Protein AF-A0A2D6JDT8-F1 (afdb_monomer)

Sequence (99 aa):
MLDDKIILTGVEPQSGQHKSIHHELSQLLDEAPSDSCIKFKFMNEAEGPVSIIKIYSQQGQFVASISKALEPDVSCLELCQELRKQLGKWRANRFKSAS

Structure (mmCIF, N/CA/C/O backbone):
data_AF-A0A2D6JDT8-F1
#
_entry.id   AF-A0A2D6JDT8-F1
#
loop_
_atom_site.group_PDB
_atom_site.id
_atom_site.type_symbol
_atom_site.label_atom_id
_atom_site.label_alt_id
_atom_site.label_comp_id
_atom_site.label_asym_id
_atom_site.label_entity_id
_atom_site.label_seq_id
_atom_site.pdbx_PDB_ins_code
_atom_site.Cartn_x
_atom_site.Cartn_y
_atom_site.Cartn_z
_atom_site.occupancy
_atom_site.B_iso_or_equiv
_atom_site.auth_seq_id
_atom_site.auth_comp_id
_atom_site.auth_asym_id
_atom_site.auth_atom_id
_atom_site.pdbx_PDB_model_num
ATOM 1 N N . MET A 1 1 ? -22.409 2.878 -7.008 1.00 38.09 1 MET A N 1
ATOM 2 C CA . MET A 1 1 ? -21.176 2.744 -7.808 1.00 38.09 1 MET A CA 1
ATOM 3 C C . MET A 1 1 ? -20.041 2.998 -6.837 1.00 38.09 1 MET A C 1
ATOM 5 O O . MET A 1 1 ? -20.048 4.051 -6.218 1.00 38.09 1 MET A O 1
ATOM 9 N N . LEU A 1 2 ? -19.219 1.990 -6.541 1.00 41.59 2 LEU A N 1
ATOM 10 C CA . LEU A 1 2 ? -18.073 2.165 -5.649 1.00 41.59 2 LEU A CA 1
ATOM 11 C C . LEU A 1 2 ? -17.010 2.924 -6.443 1.00 41.59 2 LEU A C 1
ATOM 13 O O . LEU A 1 2 ? -16.509 2.386 -7.423 1.00 41.59 2 LEU A O 1
ATOM 17 N N . ASP A 1 3 ? -16.744 4.170 -6.053 1.00 50.16 3 ASP A N 1
ATOM 18 C CA . ASP A 1 3 ? -15.566 4.924 -6.479 1.00 50.16 3 ASP A CA 1
ATOM 19 C C . ASP A 1 3 ? -14.332 4.025 -6.340 1.00 50.16 3 ASP A C 1
ATOM 21 O O . ASP A 1 3 ? -14.083 3.478 -5.260 1.00 50.16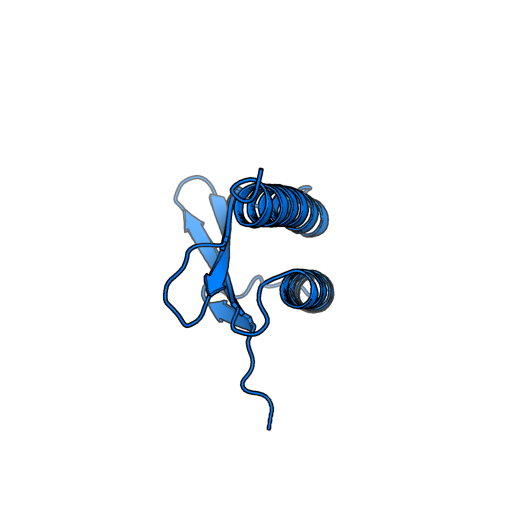 3 ASP A O 1
ATOM 25 N N . ASP A 1 4 ? -13.594 3.835 -7.432 1.00 56.22 4 ASP A N 1
ATOM 26 C CA . ASP A 1 4 ? -12.361 3.055 -7.455 1.00 56.22 4 ASP A CA 1
ATOM 27 C C . ASP A 1 4 ? -11.374 3.625 -6.422 1.00 56.22 4 ASP A C 1
ATOM 29 O O . ASP A 1 4 ? -10.745 4.666 -6.613 1.00 56.22 4 ASP A O 1
ATOM 33 N N . LYS A 1 5 ? -11.246 2.942 -5.278 1.00 72.75 5 LYS A N 1
ATOM 34 C CA . LYS A 1 5 ? -10.348 3.338 -4.178 1.00 72.75 5 LYS A CA 1
A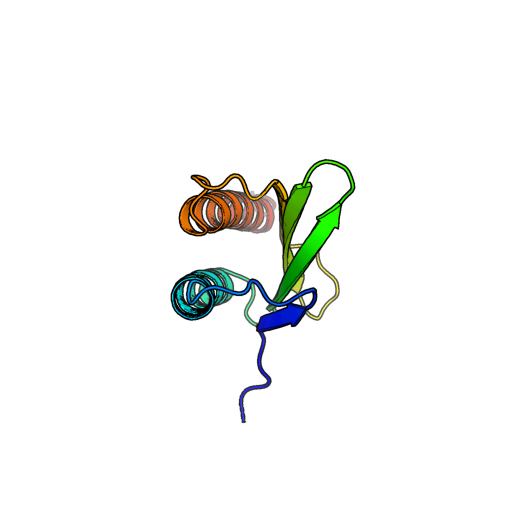TOM 35 C C . LYS A 1 5 ? -8.871 3.100 -4.508 1.00 72.75 5 LYS A C 1
ATOM 37 O O . LYS A 1 5 ? -8.003 3.492 -3.726 1.00 72.75 5 LYS A O 1
ATOM 42 N N . ILE A 1 6 ? -8.576 2.446 -5.633 1.00 77.50 6 ILE A N 1
ATOM 43 C CA . ILE A 1 6 ? -7.221 2.171 -6.113 1.00 77.50 6 ILE A CA 1
ATOM 44 C C . ILE A 1 6 ? -6.930 3.091 -7.296 1.00 77.50 6 ILE A C 1
ATOM 46 O O . ILE A 1 6 ? -7.453 2.938 -8.393 1.00 77.50 6 ILE A O 1
ATOM 50 N N . ILE A 1 7 ? -6.040 4.046 -7.069 1.00 77.56 7 ILE A N 1
ATOM 51 C CA . ILE A 1 7 ? -5.590 5.013 -8.058 1.00 77.56 7 ILE A CA 1
ATOM 52 C C . ILE A 1 7 ? -4.257 4.522 -8.621 1.00 77.56 7 ILE A C 1
ATOM 54 O O . ILE A 1 7 ? -3.223 4.593 -7.949 1.00 77.56 7 ILE A O 1
ATOM 58 N N . LEU A 1 8 ? -4.271 4.040 -9.861 1.00 71.62 8 LEU A N 1
ATOM 59 C CA . LEU A 1 8 ? -3.064 3.678 -10.602 1.00 71.62 8 LEU A CA 1
ATOM 60 C C . LEU A 1 8 ? -2.576 4.903 -11.389 1.00 71.62 8 LEU A C 1
ATOM 62 O O . LEU A 1 8 ? -3.314 5.484 -12.178 1.00 71.62 8 LEU A O 1
ATOM 66 N N . THR A 1 9 ? -1.339 5.332 -11.153 1.00 68.88 9 THR A N 1
ATOM 67 C CA . THR A 1 9 ? -0.723 6.498 -11.808 1.00 68.88 9 THR A CA 1
ATOM 68 C C . THR A 1 9 ? 0.699 6.168 -12.264 1.00 68.88 9 THR A C 1
ATOM 70 O O . THR A 1 9 ? 1.360 5.333 -11.659 1.00 68.88 9 THR A O 1
ATOM 73 N N . GLY A 1 10 ? 1.210 6.826 -13.306 1.00 62.88 10 GLY A N 1
ATOM 74 C CA . GLY A 1 10 ? 2.584 6.613 -13.788 1.00 62.88 10 GLY A CA 1
ATOM 75 C C . GLY A 1 10 ? 2.667 5.981 -15.176 1.00 62.88 10 GLY A C 1
ATOM 76 O O . GLY A 1 10 ? 1.671 5.928 -15.892 1.00 62.88 10 GLY A O 1
ATOM 77 N N . VAL A 1 11 ? 3.874 5.565 -15.569 1.00 60.00 11 VAL A N 1
ATOM 78 C CA . VAL A 1 11 ? 4.121 4.927 -16.874 1.00 60.00 11 VAL A CA 1
ATOM 79 C C . VAL A 1 11 ? 3.642 3.478 -16.792 1.00 60.00 11 VAL A C 1
ATOM 81 O O . VAL A 1 11 ? 4.110 2.748 -15.922 1.00 60.00 11 VAL A O 1
ATOM 84 N N . GLU A 1 12 ? 2.701 3.063 -17.646 1.00 54.22 12 GLU A N 1
ATOM 85 C CA . GLU A 1 12 ? 2.219 1.675 -17.655 1.00 54.22 12 GLU A CA 1
ATOM 86 C C . GLU A 1 12 ? 3.390 0.704 -17.918 1.00 54.22 12 GLU A C 1
ATOM 88 O O . GLU A 1 12 ? 4.063 0.825 -18.948 1.00 54.22 12 GLU A O 1
ATOM 93 N N . PRO A 1 13 ? 3.667 -0.264 -17.023 1.00 53.12 13 PRO A N 1
ATOM 94 C CA . PRO A 1 13 ? 4.598 -1.340 -17.314 1.00 53.12 13 PRO A CA 1
ATOM 95 C C . PRO A 1 13 ? 4.044 -2.173 -18.476 1.00 53.12 13 PRO A C 1
ATOM 97 O O . PRO A 1 13 ? 2.897 -2.612 -18.466 1.00 53.12 13 PRO A O 1
ATOM 100 N N . GLN A 1 14 ? 4.882 -2.419 -19.482 1.00 50.94 14 GLN A N 1
ATOM 101 C CA . GLN A 1 14 ? 4.515 -3.070 -20.748 1.00 50.94 14 GLN A CA 1
ATOM 102 C C . GLN A 1 14 ? 4.133 -4.562 -20.629 1.00 50.94 14 GLN A C 1
ATOM 104 O O . GLN A 1 14 ? 4.054 -5.262 -21.635 1.00 50.94 14 GLN A O 1
ATOM 109 N N . SER A 1 15 ? 3.917 -5.091 -19.424 1.00 47.94 15 SER A N 1
ATOM 110 C CA . SER A 1 15 ? 3.788 -6.527 -19.188 1.00 47.94 15 SER A CA 1
ATOM 111 C C . SER A 1 15 ? 2.652 -6.824 -18.212 1.00 47.94 15 SER A C 1
ATOM 113 O O . SER A 1 15 ? 2.450 -6.088 -17.250 1.00 47.94 15 SER A O 1
ATOM 115 N N . GLY A 1 16 ? 1.902 -7.906 -18.455 1.00 51.75 16 GLY A N 1
ATOM 116 C CA . GLY A 1 16 ? 0.627 -8.281 -17.814 1.00 51.75 16 GLY A CA 1
ATOM 117 C C . GLY A 1 16 ? 0.613 -8.511 -16.289 1.00 51.75 16 GLY A C 1
ATOM 118 O O . GLY A 1 16 ? -0.308 -9.151 -15.786 1.00 51.75 16 GLY A O 1
ATOM 119 N N . GLN A 1 17 ? 1.579 -7.977 -15.539 1.00 55.31 17 GLN A N 1
ATOM 120 C CA . GLN A 1 17 ? 1.676 -8.019 -14.075 1.00 55.31 17 GLN A CA 1
ATOM 121 C C . GLN A 1 17 ? 0.604 -7.171 -13.354 1.00 55.31 17 GLN A C 1
ATOM 123 O O . GLN A 1 17 ? 0.370 -7.358 -12.160 1.00 55.31 17 GLN A O 1
ATOM 128 N N . HIS A 1 18 ? -0.111 -6.289 -14.067 1.00 55.19 18 HIS A N 1
ATOM 129 C CA . HIS A 1 18 ? -1.164 -5.427 -13.505 1.00 55.19 18 HIS A CA 1
ATOM 130 C C . HIS A 1 18 ? -2.334 -6.185 -12.863 1.00 55.19 18 HIS A C 1
ATOM 132 O O . HIS A 1 18 ? -2.880 -5.740 -11.853 1.00 55.19 18 HIS A O 1
ATOM 138 N N . LYS A 1 19 ? -2.730 -7.337 -13.419 1.00 55.72 19 LYS A N 1
ATOM 139 C CA . LYS A 1 19 ? -3.901 -8.069 -12.908 1.00 55.72 19 LYS A CA 1
ATOM 140 C C . LYS A 1 19 ? -3.649 -8.685 -11.531 1.00 55.72 19 LYS A C 1
ATOM 142 O O . LYS A 1 19 ? -4.557 -8.700 -10.707 1.00 55.72 19 LYS A O 1
ATOM 147 N N . SER A 1 20 ? -2.424 -9.140 -11.267 1.00 64.88 20 SER A N 1
ATOM 148 C CA . SER A 1 20 ? -2.079 -9.782 -9.994 1.00 64.88 20 SER A CA 1
ATOM 149 C C . SER A 1 20 ? -1.935 -8.774 -8.854 1.00 64.88 20 SER A C 1
ATOM 151 O O . SER A 1 20 ? -2.370 -9.051 -7.741 1.00 64.88 20 SER A O 1
ATOM 153 N N . ILE A 1 21 ? -1.384 -7.581 -9.117 1.00 73.25 21 ILE A N 1
ATOM 154 C CA . ILE A 1 21 ? -1.178 -6.581 -8.059 1.00 73.25 21 ILE A CA 1
ATOM 155 C C . ILE A 1 21 ? -2.487 -5.922 -7.611 1.00 73.25 21 ILE A C 1
ATOM 157 O O . ILE A 1 21 ? -2.650 -5.635 -6.431 1.00 73.25 21 ILE A O 1
ATOM 161 N N . HIS A 1 22 ? -3.455 -5.736 -8.514 1.00 75.38 22 HIS A N 1
ATOM 162 C CA . HIS A 1 22 ? -4.749 -5.148 -8.158 1.00 75.38 22 HIS A CA 1
ATOM 163 C C . HIS A 1 22 ? -5.477 -5.962 -7.076 1.00 75.38 22 HIS A C 1
ATOM 165 O O . HIS A 1 22 ? -6.068 -5.392 -6.161 1.00 75.38 22 HIS A O 1
ATOM 171 N N . HIS A 1 23 ? -5.407 -7.295 -7.159 1.00 79.31 23 HIS A N 1
ATOM 172 C CA . HIS A 1 23 ? -5.998 -8.181 -6.157 1.00 79.31 23 HIS A CA 1
ATOM 173 C C . HIS A 1 23 ? -5.349 -7.991 -4.779 1.00 79.31 23 HIS A C 1
ATOM 175 O O . HIS A 1 23 ? -6.053 -7.782 -3.792 1.00 79.31 23 HIS A O 1
ATOM 181 N N . GLU A 1 24 ? -4.016 -7.981 -4.723 1.00 80.75 24 GLU A N 1
ATOM 182 C CA . GLU A 1 24 ? -3.268 -7.792 -3.475 1.00 80.75 24 GLU A CA 1
ATOM 183 C C . GLU A 1 24 ? -3.517 -6.407 -2.856 1.00 80.75 24 GLU A C 1
ATOM 185 O O . GLU A 1 24 ? -3.763 -6.289 -1.657 1.00 80.75 24 GLU A O 1
ATOM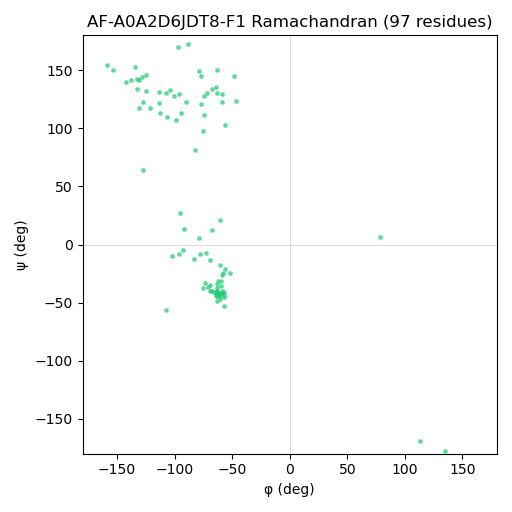 190 N N . LEU A 1 25 ? -3.531 -5.348 -3.671 1.00 82.56 25 LEU A N 1
ATOM 191 C CA . LEU A 1 25 ? -3.846 -3.990 -3.216 1.00 82.56 25 LEU A CA 1
ATOM 192 C C . LEU A 1 25 ? -5.285 -3.885 -2.689 1.00 82.56 25 LEU A C 1
ATOM 194 O O . LEU A 1 25 ? -5.521 -3.214 -1.686 1.00 82.56 25 LEU A O 1
ATOM 198 N N . SER A 1 26 ? -6.242 -4.577 -3.311 1.00 83.19 26 SER A N 1
ATOM 199 C CA . SER A 1 26 ? -7.618 -4.633 -2.809 1.00 83.19 26 SER A CA 1
ATOM 200 C C . SER A 1 26 ? -7.695 -5.292 -1.431 1.00 83.19 26 SER A C 1
ATOM 202 O O . SER A 1 26 ? -8.404 -4.786 -0.566 1.00 83.19 26 SER A O 1
ATOM 204 N N . GLN A 1 27 ? -6.936 -6.366 -1.185 1.00 83.94 27 GLN A N 1
ATOM 205 C CA . GLN A 1 27 ? -6.874 -6.973 0.150 1.00 83.94 27 GLN A CA 1
ATOM 206 C C . GLN A 1 27 ? -6.276 -6.013 1.187 1.00 83.94 27 GLN A C 1
ATOM 208 O O . GLN A 1 27 ? -6.778 -5.916 2.304 1.00 83.94 27 GLN A O 1
ATOM 213 N N . LEU A 1 28 ? -5.236 -5.258 0.817 1.00 84.75 28 LEU A N 1
ATOM 214 C CA . LEU A 1 28 ? -4.654 -4.244 1.702 1.00 84.75 28 LEU A CA 1
ATOM 215 C C . LEU A 1 28 ? -5.655 -3.134 2.051 1.00 84.75 28 LEU A C 1
ATOM 217 O O . LEU A 1 28 ? -5.579 -2.593 3.151 1.00 84.75 28 LEU A O 1
ATOM 221 N N . LEU A 1 29 ? -6.586 -2.796 1.152 1.00 84.38 29 LEU A N 1
ATOM 222 C CA . LEU A 1 29 ? -7.669 -1.843 1.426 1.00 84.38 29 LEU A CA 1
ATOM 223 C C . LEU A 1 29 ? -8.701 -2.383 2.413 1.00 84.38 29 LEU A C 1
ATOM 225 O O . LEU A 1 29 ? -9.125 -1.629 3.285 1.00 84.38 29 LEU A O 1
ATOM 229 N N . ASP A 1 30 ? -9.067 -3.662 2.316 1.00 83.56 30 ASP A N 1
ATOM 230 C CA . ASP A 1 30 ? -9.887 -4.342 3.331 1.00 83.56 30 ASP A CA 1
ATOM 231 C C . ASP A 1 30 ? -9.199 -4.327 4.708 1.00 83.56 30 ASP A C 1
ATOM 233 O O . ASP A 1 30 ? -9.836 -4.242 5.761 1.00 83.56 30 ASP A O 1
ATOM 237 N N . GLU A 1 31 ? -7.864 -4.355 4.717 1.00 82.94 31 GLU A N 1
ATOM 238 C CA . GLU A 1 31 ? -7.061 -4.222 5.928 1.00 82.94 31 GLU A CA 1
ATOM 239 C C . GLU A 1 31 ? -6.819 -2.759 6.362 1.00 82.94 31 GLU A C 1
ATOM 241 O O . GLU A 1 31 ? -6.394 -2.482 7.488 1.00 82.94 31 GLU A O 1
ATOM 246 N N . ALA A 1 32 ? -7.103 -1.778 5.522 1.00 83.31 32 ALA A N 1
ATOM 247 C CA . ALA A 1 32 ? -6.957 -0.370 5.859 1.00 83.31 32 ALA A CA 1
ATOM 248 C C . ALA A 1 32 ? -8.251 0.171 6.509 1.00 83.31 32 ALA A C 1
ATOM 250 O O . ALA A 1 32 ? -9.260 -0.532 6.596 1.00 83.31 32 ALA A O 1
ATOM 251 N N . PRO A 1 33 ? -8.263 1.411 7.031 1.00 80.75 33 PRO A N 1
ATOM 252 C CA . PRO A 1 33 ? -9.512 2.112 7.330 1.00 80.75 33 PRO A CA 1
ATOM 253 C C . PRO A 1 33 ? -10.496 2.053 6.162 1.00 80.75 33 PRO A C 1
ATOM 255 O O . PRO A 1 33 ? -10.087 2.155 5.006 1.00 80.75 33 PRO A O 1
ATOM 258 N N . SER A 1 34 ? -11.794 1.977 6.451 1.00 81.19 34 SER A N 1
ATOM 259 C CA . SER A 1 34 ? -12.851 1.913 5.432 1.00 81.19 34 SER A CA 1
ATOM 260 C C . SER A 1 34 ? -12.854 3.107 4.471 1.00 81.19 34 SER A C 1
ATOM 262 O O . SER A 1 34 ? -13.332 2.990 3.343 1.00 81.19 34 SER A O 1
ATOM 264 N N . ASP A 1 35 ? -12.314 4.248 4.891 1.00 82.94 35 ASP A N 1
ATOM 265 C CA . ASP A 1 35 ? -12.149 5.454 4.083 1.00 82.94 35 ASP A CA 1
ATOM 266 C C . ASP A 1 35 ? -10.786 5.527 3.371 1.00 82.94 35 ASP A C 1
ATOM 268 O O . ASP A 1 35 ? -10.404 6.584 2.881 1.00 82.94 35 ASP A O 1
ATOM 272 N N . SER A 1 36 ? -10.024 4.433 3.321 1.00 84.25 36 SER A N 1
ATOM 273 C CA . SER A 1 36 ? -8.702 4.445 2.697 1.00 84.25 36 SER A CA 1
ATOM 274 C C . SER A 1 36 ? -8.762 4.383 1.179 1.00 84.25 36 SER A C 1
ATOM 276 O O . SER A 1 36 ? -9.624 3.730 0.594 1.00 84.25 36 SER A O 1
ATOM 278 N N . CYS A 1 37 ? -7.767 5.004 0.560 1.00 86.75 37 CYS A N 1
ATOM 279 C CA . CYS A 1 37 ? -7.444 4.905 -0.849 1.00 86.75 37 CYS A CA 1
ATOM 280 C C . CYS A 1 37 ? -5.983 4.473 -1.005 1.00 86.75 37 CYS A C 1
ATOM 282 O O . CYS A 1 37 ? -5.105 4.870 -0.230 1.00 86.75 37 CYS A O 1
ATOM 284 N N . ILE A 1 38 ? -5.712 3.690 -2.043 1.00 85.56 38 ILE A N 1
ATOM 285 C CA . ILE A 1 38 ? -4.359 3.319 -2.448 1.00 85.56 38 ILE A CA 1
ATOM 286 C C . ILE A 1 38 ? -3.981 4.135 -3.668 1.00 85.56 38 ILE A C 1
ATOM 288 O O . ILE A 1 38 ? -4.722 4.200 -4.640 1.00 85.56 38 ILE A O 1
ATOM 292 N N . LYS A 1 39 ? -2.788 4.716 -3.641 1.00 85.50 39 LYS A N 1
ATOM 293 C CA . LYS A 1 39 ? -2.149 5.312 -4.802 1.00 85.50 39 LYS A CA 1
ATOM 294 C C . LYS A 1 39 ? -0.928 4.490 -5.173 1.00 85.50 39 LYS A C 1
ATOM 296 O O . LYS A 1 39 ? 0.053 4.472 -4.429 1.00 85.50 39 LYS A O 1
ATOM 301 N N . PHE A 1 40 ? -0.989 3.843 -6.327 1.00 82.12 40 PHE A N 1
ATOM 302 C CA . PHE A 1 40 ? 0.155 3.191 -6.944 1.00 82.12 40 PHE A CA 1
ATOM 303 C C . PHE A 1 40 ? 0.771 4.131 -7.974 1.00 82.12 40 PHE A C 1
ATOM 305 O O . PHE A 1 40 ? 0.062 4.697 -8.809 1.00 82.12 40 PHE A O 1
ATOM 312 N N . LYS A 1 41 ? 2.084 4.332 -7.894 1.00 82.06 41 LYS A N 1
ATOM 313 C CA . LYS A 1 41 ? 2.850 5.141 -8.832 1.00 82.06 41 LYS A CA 1
ATOM 314 C C . LYS A 1 41 ? 4.040 4.358 -9.366 1.00 82.06 41 LYS A C 1
ATOM 316 O O . LYS A 1 41 ? 4.907 3.977 -8.586 1.00 82.06 41 LYS A O 1
ATOM 321 N N . PHE A 1 42 ? 4.109 4.208 -10.683 1.00 76.19 42 PHE A N 1
ATOM 322 C CA . PHE A 1 42 ? 5.300 3.715 -11.372 1.00 76.19 42 PHE A CA 1
ATOM 323 C C . PHE A 1 42 ? 6.087 4.888 -11.970 1.00 76.19 42 PHE A C 1
ATOM 325 O O . PHE A 1 42 ? 5.518 5.740 -12.662 1.00 76.19 42 PHE A O 1
ATOM 332 N N . MET A 1 43 ? 7.383 4.969 -11.683 1.00 78.56 43 MET A N 1
ATOM 333 C CA . MET A 1 43 ? 8.279 6.005 -12.201 1.00 78.56 43 MET A CA 1
ATOM 334 C C . MET A 1 43 ? 9.544 5.365 -12.757 1.00 78.56 43 MET A C 1
ATOM 336 O O . MET A 1 43 ? 10.066 4.442 -12.152 1.00 78.56 43 MET A O 1
ATOM 340 N N . ASN A 1 44 ? 10.070 5.887 -13.862 1.00 75.50 44 ASN A N 1
ATOM 341 C CA . ASN A 1 44 ? 11.430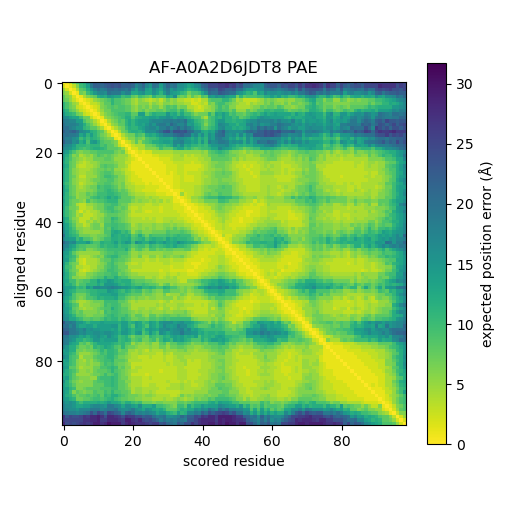 5.573 -14.291 1.00 75.50 44 ASN A CA 1
ATOM 342 C C . ASN A 1 44 ? 12.351 6.668 -13.757 1.00 75.50 44 ASN A C 1
ATOM 344 O O . ASN A 1 44 ? 12.222 7.824 -14.165 1.00 75.50 44 ASN A O 1
ATOM 348 N N . GLU A 1 45 ? 13.233 6.318 -12.829 1.00 77.62 45 GLU A N 1
ATOM 349 C CA . GLU A 1 45 ? 14.296 7.202 -12.3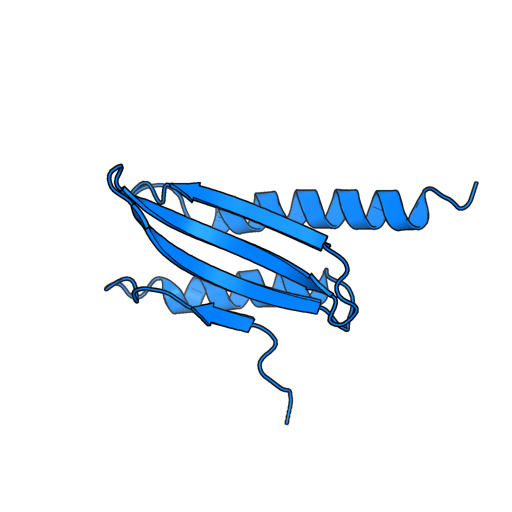54 1.00 77.62 45 GLU A CA 1
ATOM 350 C C . GLU A 1 45 ? 15.606 6.898 -13.092 1.00 77.62 45 GLU A C 1
ATOM 352 O O . GLU A 1 45 ? 15.711 5.913 -13.825 1.00 77.62 45 GLU A O 1
ATOM 357 N N . ALA A 1 46 ? 16.615 7.755 -12.916 1.00 75.38 46 ALA A N 1
ATOM 358 C CA . ALA A 1 46 ? 17.919 7.590 -13.565 1.00 75.38 46 ALA A CA 1
ATOM 359 C C . ALA A 1 46 ? 18.607 6.257 -13.201 1.00 75.38 46 ALA A C 1
ATOM 361 O O . ALA A 1 46 ? 19.390 5.737 -13.990 1.00 75.38 46 ALA A O 1
ATOM 362 N N . GLU A 1 47 ? 18.284 5.702 -12.031 1.00 71.19 47 GLU A N 1
ATOM 363 C CA . GLU A 1 47 ? 18.827 4.442 -11.509 1.00 71.19 47 GLU A CA 1
ATOM 364 C C . GLU A 1 47 ? 17.970 3.213 -11.869 1.00 71.19 47 GLU A C 1
ATOM 366 O O . GLU A 1 47 ? 18.369 2.084 -11.593 1.00 71.19 47 GLU A O 1
ATOM 371 N N . GLY A 1 48 ? 16.808 3.408 -12.508 1.00 72.62 48 GLY A N 1
ATOM 372 C CA . GLY A 1 48 ? 15.914 2.330 -12.931 1.00 72.62 48 GLY A CA 1
ATOM 373 C C . GLY A 1 48 ? 14.433 2.576 -12.615 1.00 72.62 48 GLY A C 1
ATOM 374 O O . GLY A 1 48 ? 14.052 3.635 -12.107 1.00 72.62 48 GLY A O 1
ATOM 375 N N . PRO A 1 49 ? 13.561 1.607 -12.939 1.00 74.81 49 PRO A N 1
ATOM 376 C CA . PRO A 1 49 ? 12.145 1.678 -12.602 1.00 74.81 49 PRO A CA 1
ATOM 377 C C . PRO A 1 49 ? 11.932 1.592 -11.086 1.00 74.81 49 PRO A C 1
ATOM 379 O O . PRO A 1 49 ? 12.473 0.720 -10.413 1.00 74.81 49 PRO A O 1
ATOM 382 N N . VAL A 1 50 ? 11.088 2.464 -10.546 1.00 80.44 50 VAL A N 1
ATOM 383 C CA . VAL A 1 50 ? 10.718 2.539 -9.131 1.00 80.44 50 VAL A CA 1
ATOM 384 C C . VAL A 1 50 ? 9.204 2.457 -9.003 1.00 80.44 50 VAL A C 1
ATOM 386 O O . VAL A 1 50 ? 8.452 3.164 -9.680 1.00 80.44 50 VAL A O 1
ATOM 389 N N . SER A 1 51 ? 8.752 1.604 -8.089 1.00 80.19 51 SER A N 1
ATOM 390 C CA . SER A 1 51 ? 7.349 1.496 -7.708 1.00 80.19 51 SER A CA 1
ATOM 391 C C . SER A 1 51 ? 7.110 2.080 -6.333 1.00 80.19 51 SER A C 1
ATOM 393 O O . SER A 1 51 ? 7.782 1.744 -5.358 1.00 80.19 51 SER A O 1
ATOM 395 N N . ILE A 1 52 ? 6.104 2.942 -6.261 1.00 83.81 52 ILE A N 1
ATOM 396 C CA . ILE A 1 52 ? 5.684 3.616 -5.043 1.00 83.81 52 ILE A CA 1
ATOM 397 C C . ILE A 1 52 ? 4.224 3.265 -4.792 1.00 83.81 52 ILE A C 1
ATOM 399 O O . ILE A 1 52 ? 3.353 3.624 -5.579 1.00 83.81 52 ILE A O 1
ATOM 403 N N . ILE A 1 53 ? 3.931 2.607 -3.678 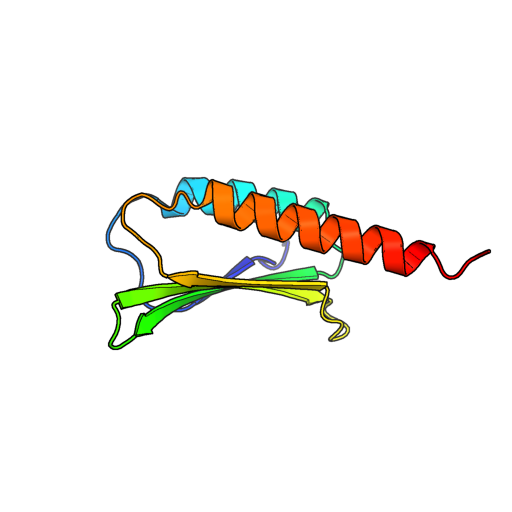1.00 86.38 53 ILE A N 1
ATOM 404 C CA . ILE A 1 53 ? 2.559 2.356 -3.232 1.00 86.38 53 ILE A CA 1
ATOM 405 C C . ILE A 1 53 ? 2.338 3.147 -1.953 1.00 86.38 53 ILE A C 1
ATOM 407 O O . ILE A 1 53 ? 3.143 3.089 -1.023 1.00 86.38 53 ILE A O 1
ATOM 411 N N . LYS A 1 54 ? 1.238 3.887 -1.892 1.00 86.94 54 LYS A N 1
ATOM 412 C CA . LYS A 1 54 ? 0.875 4.699 -0.736 1.00 86.94 54 LYS A CA 1
ATOM 413 C C . LYS A 1 54 ? -0.581 4.462 -0.363 1.00 86.94 54 LYS A C 1
ATOM 415 O O . LYS A 1 54 ? -1.441 4.484 -1.235 1.00 86.94 54 LYS A O 1
ATOM 420 N N . ILE A 1 55 ? -0.843 4.267 0.922 1.00 87.56 55 ILE A N 1
ATOM 421 C CA . ILE A 1 55 ? -2.172 4.065 1.495 1.00 87.56 55 ILE A CA 1
ATOM 422 C C . ILE A 1 55 ? -2.488 5.272 2.374 1.00 87.56 55 ILE A C 1
ATOM 424 O O . ILE A 1 55 ? -1.749 5.589 3.314 1.00 87.56 55 ILE A O 1
ATOM 428 N N . TYR A 1 56 ? -3.584 5.944 2.051 1.00 86.38 56 TYR A N 1
ATOM 429 C CA . TYR A 1 56 ? -4.041 7.153 2.723 1.00 86.38 56 TYR A CA 1
ATOM 430 C C . TYR A 1 56 ? -5.493 6.996 3.127 1.00 86.38 56 TYR A C 1
ATOM 432 O O . TYR A 1 56 ? -6.275 6.442 2.369 1.00 86.38 56 TYR A O 1
ATOM 440 N N . SER A 1 57 ? -5.867 7.547 4.269 1.00 81.69 57 SER A N 1
ATOM 441 C CA . SER A 1 57 ? -7.262 7.793 4.624 1.00 81.69 57 SER A CA 1
ATOM 442 C C . SER A 1 57 ? -7.768 9.035 3.880 1.00 81.69 57 SER A C 1
ATOM 444 O O . SER A 1 57 ? -7.019 9.999 3.693 1.00 81.69 57 SER A O 1
ATOM 446 N N . GLN A 1 58 ? -9.040 9.049 3.477 1.00 70.56 58 GLN A N 1
ATOM 447 C CA . GLN A 1 58 ? -9.701 10.222 2.884 1.00 70.56 58 GLN A CA 1
ATOM 448 C C . GLN A 1 58 ? -9.733 11.426 3.836 1.00 70.56 58 GLN A C 1
ATOM 450 O O . GLN A 1 58 ? -9.876 12.560 3.391 1.00 70.56 58 GLN A O 1
ATOM 455 N N . GLN A 1 59 ? -9.518 11.208 5.135 1.00 75.44 59 GLN A N 1
ATOM 456 C CA . GLN A 1 59 ? -9.327 12.269 6.129 1.00 75.44 59 GLN A CA 1
ATOM 457 C C . GLN A 1 59 ? -7.905 12.860 6.115 1.00 75.44 59 GLN A C 1
ATOM 459 O O . GLN A 1 59 ? -7.549 13.648 6.988 1.00 75.44 59 GLN A O 1
ATOM 464 N N . GLY A 1 60 ? -7.059 12.456 5.163 1.00 67.62 60 GLY A N 1
ATOM 465 C CA . GLY A 1 60 ? -5.669 12.894 5.052 1.00 67.62 60 GLY A CA 1
ATOM 466 C C . GLY A 1 60 ? -4.713 12.191 6.018 1.00 67.62 60 GLY A C 1
ATOM 467 O O . GLY A 1 60 ? -3.539 12.556 6.075 1.00 67.62 60 GLY A O 1
ATOM 468 N N . GLN A 1 61 ? -5.168 11.178 6.769 1.00 74.56 61 GLN A N 1
ATOM 469 C CA . GLN A 1 61 ? -4.278 10.410 7.641 1.00 74.56 61 GLN A CA 1
ATOM 470 C C . GLN A 1 61 ? -3.412 9.459 6.814 1.00 74.56 61 GLN A C 1
ATOM 472 O O . GLN A 1 61 ? -3.899 8.659 6.014 1.00 74.56 61 GLN A O 1
ATOM 477 N N . PHE A 1 62 ? -2.103 9.534 7.026 1.00 78.00 62 PHE A N 1
ATOM 478 C CA . PHE A 1 62 ? -1.163 8.592 6.441 1.00 78.00 62 PHE A CA 1
ATOM 479 C C . PHE A 1 62 ? -1.280 7.226 7.127 1.00 78.00 62 PHE A C 1
ATOM 481 O O . PHE A 1 62 ? -1.251 7.146 8.357 1.00 78.00 62 PHE A O 1
ATOM 488 N N . VAL A 1 63 ? -1.400 6.163 6.329 1.00 83.88 63 VAL A N 1
ATOM 489 C CA . VAL A 1 63 ? -1.541 4.793 6.837 1.00 83.88 63 VAL A CA 1
ATOM 490 C C . VAL A 1 63 ? -0.259 3.997 6.601 1.00 83.88 63 VAL A C 1
ATOM 492 O O . VAL A 1 63 ? 0.326 3.485 7.553 1.00 83.88 63 VAL A O 1
ATOM 495 N N . ALA A 1 64 ? 0.194 3.905 5.348 1.00 86.19 64 ALA A N 1
ATOM 496 C CA . ALA A 1 64 ? 1.399 3.163 4.979 1.00 86.19 64 ALA A CA 1
ATOM 497 C C . ALA A 1 64 ? 1.966 3.638 3.635 1.00 86.19 64 ALA A C 1
ATOM 499 O O . ALA A 1 64 ? 1.229 4.116 2.771 1.00 86.19 64 ALA A O 1
ATOM 500 N N . SER A 1 65 ? 3.269 3.461 3.415 1.00 88.19 65 SER A N 1
ATOM 501 C CA . SER A 1 65 ? 3.851 3.611 2.080 1.00 88.19 65 SER A CA 1
ATOM 502 C C . SER A 1 65 ? 5.108 2.791 1.889 1.00 88.19 65 SER A C 1
ATOM 504 O O . SER A 1 65 ? 5.906 2.631 2.811 1.00 88.19 65 SER A O 1
ATOM 506 N N . ILE A 1 66 ? 5.337 2.382 0.651 1.00 87.31 66 ILE A N 1
ATOM 507 C CA . ILE A 1 66 ? 6.584 1.779 0.211 1.00 87.31 66 ILE A CA 1
ATOM 508 C C . ILE A 1 66 ? 7.041 2.430 -1.087 1.00 87.31 66 ILE A C 1
ATOM 510 O O . ILE A 1 66 ? 6.226 2.771 -1.941 1.00 87.31 66 ILE A O 1
ATOM 514 N N . SER A 1 67 ? 8.350 2.613 -1.205 1.00 85.19 67 SER A N 1
ATOM 515 C CA . SER A 1 67 ? 9.040 3.023 -2.423 1.00 85.19 67 SER A CA 1
ATOM 516 C C . SER A 1 67 ? 10.197 2.056 -2.605 1.00 85.19 67 SER A C 1
ATOM 518 O O . SER A 1 67 ? 11.046 1.970 -1.719 1.00 85.19 67 SER A O 1
ATOM 520 N N . LYS A 1 68 ? 10.209 1.292 -3.695 1.00 80.69 68 LYS A N 1
ATOM 521 C CA . LYS A 1 68 ? 11.266 0.312 -3.966 1.00 80.69 68 LYS A CA 1
ATOM 522 C C . LYS A 1 68 ? 11.581 0.299 -5.456 1.00 80.69 68 LYS A C 1
ATOM 524 O O . LYS A 1 68 ? 10.667 0.389 -6.281 1.00 80.69 68 LYS A O 1
ATOM 529 N N . ALA A 1 69 ? 12.866 0.193 -5.782 1.00 76.75 69 ALA A N 1
ATOM 530 C CA . ALA A 1 69 ? 13.294 -0.098 -7.142 1.00 76.75 69 ALA A CA 1
ATOM 531 C C . ALA A 1 69 ? 12.682 -1.439 -7.566 1.00 76.75 69 ALA A C 1
ATOM 533 O O . ALA A 1 69 ? 12.725 -2.416 -6.813 1.00 76.75 69 ALA A O 1
ATOM 534 N N . LEU A 1 70 ? 12.043 -1.460 -8.732 1.00 68.19 70 LEU A N 1
ATOM 535 C CA . LEU A 1 70 ? 11.459 -2.666 -9.290 1.00 68.19 70 LEU A CA 1
ATOM 536 C C . LEU A 1 70 ? 12.583 -3.437 -9.983 1.00 68.19 70 LEU A C 1
ATOM 538 O O . LEU A 1 70 ? 12.796 -3.321 -11.188 1.00 68.19 70 LEU A O 1
ATOM 542 N N . GLU A 1 71 ? 13.359 -4.174 -9.194 1.00 65.31 71 GLU A N 1
ATOM 543 C CA . GLU A 1 71 ? 14.288 -5.148 -9.756 1.00 65.31 71 GLU A CA 1
ATOM 544 C C . GLU A 1 71 ? 13.484 -6.225 -10.503 1.00 65.31 71 GLU A C 1
ATOM 546 O O . GLU A 1 71 ? 12.350 -6.520 -10.111 1.00 65.31 71 GLU A O 1
ATOM 551 N N . PRO A 1 72 ? 14.041 -6.841 -11.559 1.00 56.91 72 PRO A N 1
ATOM 552 C CA . PRO A 1 72 ? 13.336 -7.848 -12.357 1.00 56.91 72 PRO A CA 1
ATOM 553 C C . PRO A 1 72 ? 12.809 -9.042 -11.539 1.00 56.91 72 PRO A C 1
ATOM 555 O O . PRO A 1 72 ? 11.872 -9.701 -11.983 1.00 56.91 72 PRO A O 1
ATOM 558 N N . ASP A 1 73 ? 13.367 -9.282 -10.348 1.00 57.16 73 ASP A N 1
ATOM 559 C CA . ASP A 1 73 ? 12.988 -10.369 -9.436 1.00 57.16 73 ASP A CA 1
ATOM 560 C C . ASP A 1 73 ? 12.110 -9.915 -8.251 1.00 57.16 73 ASP A C 1
ATOM 562 O O . ASP A 1 73 ? 11.539 -10.741 -7.534 1.00 57.16 73 ASP A O 1
ATOM 566 N N . VAL A 1 74 ? 11.947 -8.602 -8.031 1.00 59.19 74 VAL A N 1
ATOM 567 C CA . VAL A 1 74 ? 11.118 -8.096 -6.927 1.00 59.19 74 VAL A CA 1
ATOM 568 C C . VAL A 1 74 ? 9.652 -8.261 -7.301 1.00 59.19 74 VAL A C 1
ATOM 570 O O . VAL A 1 74 ? 9.036 -7.451 -7.995 1.00 59.19 74 VAL A O 1
ATOM 573 N N . SER A 1 75 ? 9.076 -9.349 -6.804 1.00 65.00 75 SER A N 1
ATOM 574 C CA . SER A 1 75 ? 7.665 -9.652 -6.979 1.00 65.00 75 SER A CA 1
ATOM 575 C C . SER A 1 75 ? 6.810 -8.598 -6.277 1.00 65.00 75 SER A C 1
ATOM 577 O O . SER A 1 75 ? 7.031 -8.269 -5.112 1.00 65.00 75 SER A O 1
ATOM 579 N N . CYS A 1 76 ? 5.759 -8.121 -6.947 1.00 68.50 76 CYS A N 1
ATOM 580 C CA . CYS A 1 76 ? 4.765 -7.204 -6.370 1.00 68.50 76 CYS A CA 1
ATOM 581 C C . CYS A 1 76 ? 4.180 -7.709 -5.030 1.00 68.50 76 CYS A C 1
ATOM 583 O O . CYS A 1 76 ? 3.761 -6.911 -4.192 1.00 68.50 76 CYS A O 1
ATOM 585 N N . LEU A 1 77 ? 4.212 -9.028 -4.808 1.00 72.62 77 LEU A N 1
ATOM 586 C CA . LEU A 1 77 ? 3.900 -9.695 -3.543 1.00 72.62 77 LEU A CA 1
ATOM 587 C C . LEU A 1 77 ? 4.764 -9.217 -2.368 1.00 72.62 77 LEU A C 1
ATOM 589 O O . LEU A 1 77 ? 4.222 -8.956 -1.297 1.00 72.62 77 LEU A O 1
ATOM 593 N N . GLU A 1 78 ? 6.079 -9.053 -2.545 1.00 77.94 78 GLU A N 1
ATOM 594 C CA . GLU A 1 78 ? 6.959 -8.568 -1.472 1.00 77.94 78 GLU A CA 1
ATOM 595 C C . GLU A 1 78 ? 6.585 -7.147 -1.043 1.00 77.94 78 GLU A C 1
ATOM 597 O O . GLU A 1 78 ? 6.529 -6.837 0.149 1.00 77.94 78 GLU A O 1
ATOM 602 N N . LEU A 1 79 ? 6.263 -6.290 -2.019 1.00 78.88 79 LEU A N 1
ATOM 603 C CA . LEU A 1 79 ? 5.819 -4.921 -1.758 1.00 78.88 79 LEU A CA 1
ATOM 604 C C . LEU A 1 79 ? 4.517 -4.906 -0.950 1.00 78.88 79 LEU A C 1
ATOM 606 O O . LEU A 1 79 ? 4.380 -4.136 0.003 1.00 78.88 79 LEU A O 1
ATOM 610 N N . CYS A 1 80 ? 3.578 -5.785 -1.304 1.00 80.75 80 CYS A N 1
ATOM 611 C CA . CYS A 1 80 ? 2.307 -5.917 -0.601 1.00 80.75 80 CYS A CA 1
ATOM 612 C C . CYS A 1 80 ? 2.489 -6.473 0.818 1.00 80.75 80 CYS A C 1
ATOM 614 O O . CYS A 1 80 ? 1.870 -5.970 1.756 1.00 80.75 80 CYS A O 1
ATOM 616 N N . GLN A 1 81 ? 3.383 -7.444 1.019 1.00 84.75 81 GLN A N 1
ATOM 617 C CA . GLN A 1 81 ? 3.694 -7.972 2.350 1.00 84.75 81 GLN A CA 1
ATOM 618 C C . GLN A 1 81 ? 4.309 -6.912 3.271 1.00 84.75 81 GLN A C 1
ATOM 620 O O . GLN A 1 81 ? 3.939 -6.822 4.444 1.00 84.75 81 GLN A O 1
ATOM 625 N N . GLU A 1 82 ? 5.224 -6.086 2.764 1.00 87.25 82 GLU A N 1
ATOM 626 C CA . GLU A 1 82 ? 5.817 -5.005 3.553 1.00 87.25 82 GLU A CA 1
ATOM 627 C C . GLU A 1 82 ? 4.768 -3.941 3.925 1.00 87.25 82 GLU A C 1
ATOM 629 O O . GLU A 1 82 ? 4.703 -3.497 5.076 1.00 87.25 82 GLU A O 1
ATOM 634 N N . LEU A 1 83 ? 3.879 -3.585 2.992 1.00 87.56 83 LEU A N 1
ATOM 635 C CA . LEU A 1 83 ? 2.737 -2.708 3.275 1.00 87.56 83 LEU A CA 1
ATOM 636 C C . LEU A 1 83 ? 1.802 -3.298 4.326 1.00 87.56 83 LEU A C 1
ATOM 638 O O . LEU A 1 83 ? 1.392 -2.579 5.236 1.00 87.56 83 LEU A O 1
ATOM 642 N N . ARG A 1 84 ? 1.505 -4.600 4.253 1.00 87.69 84 ARG A N 1
ATOM 643 C CA . ARG A 1 84 ? 0.691 -5.308 5.251 1.00 87.69 84 ARG A CA 1
ATOM 644 C C . ARG A 1 84 ? 1.318 -5.220 6.641 1.00 87.69 84 ARG A C 1
ATOM 646 O O . ARG A 1 84 ? 0.620 -4.947 7.615 1.00 87.69 84 ARG A O 1
ATOM 653 N N . LYS A 1 85 ? 2.644 -5.362 6.755 1.00 88.12 85 LYS A N 1
ATOM 654 C CA . LYS A 1 85 ? 3.356 -5.157 8.031 1.00 88.12 85 LYS A CA 1
ATOM 655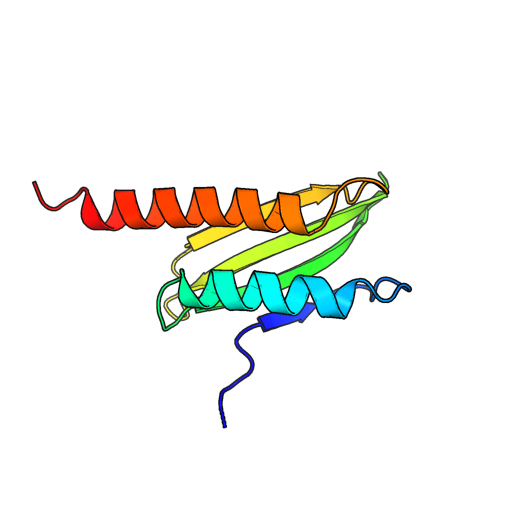 C C . LYS A 1 85 ? 3.213 -3.721 8.537 1.00 88.12 85 LYS A C 1
ATOM 657 O O . LYS A 1 85 ? 3.003 -3.524 9.734 1.00 88.12 85 LYS A O 1
ATOM 662 N N . GLN A 1 86 ? 3.323 -2.717 7.664 1.00 87.75 86 GLN A N 1
ATOM 663 C CA . GLN A 1 86 ? 3.126 -1.314 8.050 1.00 87.75 86 GLN A CA 1
ATOM 664 C C . GLN A 1 86 ? 1.687 -1.040 8.504 1.00 87.75 86 GLN A C 1
ATOM 666 O O . GLN A 1 86 ? 1.495 -0.437 9.557 1.00 87.75 86 GLN A O 1
ATOM 671 N N . LEU A 1 87 ? 0.690 -1.554 7.780 1.00 86.00 87 LEU A N 1
ATOM 672 C CA . LEU A 1 87 ? -0.723 -1.517 8.163 1.00 86.00 87 LEU A CA 1
ATOM 673 C C . LEU A 1 87 ? -0.959 -2.173 9.526 1.00 86.00 87 LEU A C 1
ATOM 675 O O . LEU A 1 87 ? -1.627 -1.597 10.381 1.00 86.00 87 LEU A O 1
ATOM 679 N N . GLY A 1 88 ? -0.364 -3.343 9.765 1.00 85.12 88 GLY A N 1
ATOM 680 C CA . GLY A 1 88 ? -0.427 -4.031 11.053 1.00 85.12 88 GLY A CA 1
ATOM 681 C C . GLY A 1 88 ? 0.164 -3.197 12.193 1.00 85.12 88 GLY A C 1
ATOM 682 O O . GLY A 1 88 ? -0.455 -3.072 13.250 1.00 85.12 88 GLY A O 1
ATOM 683 N N . LYS A 1 89 ? 1.322 -2.556 11.972 1.00 85.12 89 LYS A N 1
ATOM 684 C CA . LYS A 1 89 ? 1.932 -1.624 12.939 1.00 85.12 89 LYS A CA 1
ATOM 685 C C . LYS A 1 89 ? 1.046 -0.407 13.191 1.00 85.12 89 LYS A C 1
ATOM 687 O O . LYS A 1 89 ? 0.865 -0.024 14.343 1.00 85.12 89 LYS A O 1
ATOM 692 N N . TRP A 1 90 ? 0.482 0.181 12.140 1.00 84.19 90 TRP A N 1
ATOM 693 C CA . TRP A 1 90 ? -0.443 1.307 12.245 1.00 84.19 90 TRP A CA 1
ATOM 694 C C . TRP A 1 90 ? -1.690 0.927 13.053 1.00 84.19 90 TRP A C 1
ATOM 696 O O . TRP A 1 90 ? -2.032 1.633 14.000 1.00 84.19 90 TRP A O 1
ATOM 706 N N . ARG A 1 91 ? -2.308 -0.227 12.761 1.00 81.06 91 ARG A N 1
ATOM 707 C CA . ARG A 1 91 ? -3.449 -0.766 13.520 1.00 81.06 91 ARG A CA 1
ATOM 708 C C . ARG A 1 91 ? -3.076 -0.933 14.989 1.00 81.06 91 ARG A C 1
ATOM 710 O O . ARG A 1 91 ? -3.748 -0.382 15.854 1.00 81.06 91 ARG A O 1
ATOM 717 N N . ALA A 1 92 ? -1.970 -1.623 15.269 1.00 81.62 92 ALA A N 1
ATOM 718 C CA . ALA A 1 92 ? -1.493 -1.827 16.631 1.00 81.62 92 ALA A CA 1
ATOM 719 C C . ALA A 1 92 ? -1.251 -0.496 17.361 1.00 81.62 92 ALA A C 1
ATOM 721 O O . ALA A 1 92 ? -1.627 -0.373 18.518 1.00 81.62 92 ALA A O 1
ATOM 722 N N . ASN A 1 93 ? -0.680 0.512 16.698 1.00 77.88 93 ASN A N 1
ATOM 723 C CA . ASN A 1 93 ? -0.435 1.826 17.294 1.00 77.88 93 ASN A CA 1
ATOM 724 C C . ASN A 1 93 ? -1.720 2.636 17.522 1.00 77.88 93 ASN A C 1
ATOM 726 O O . ASN A 1 93 ? -1.829 3.291 18.553 1.00 77.88 93 ASN A O 1
A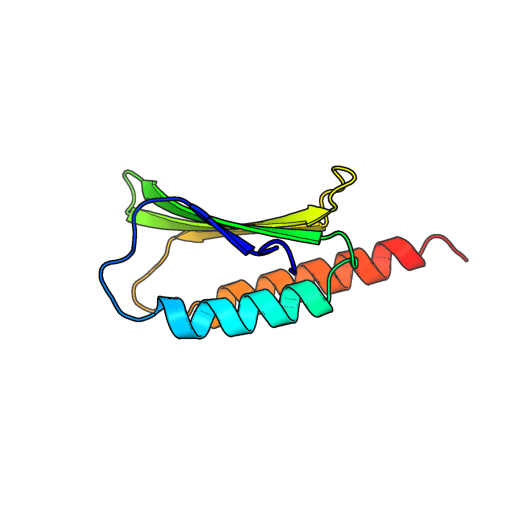TOM 730 N N . ARG A 1 94 ? -2.714 2.562 16.624 1.00 66.38 94 ARG A N 1
ATOM 731 C CA . ARG A 1 94 ? -4.011 3.247 16.788 1.00 66.38 94 ARG A CA 1
ATOM 732 C C . ARG A 1 94 ? -4.785 2.736 18.005 1.00 66.38 94 ARG A C 1
ATOM 734 O O . ARG A 1 94 ? -5.470 3.517 18.655 1.00 66.38 94 ARG A O 1
ATOM 741 N N . PHE A 1 95 ? -4.660 1.448 18.322 1.00 62.31 95 PHE A N 1
ATOM 742 C CA . PHE A 1 95 ? -5.322 0.832 19.477 1.00 62.31 95 PHE A CA 1
ATOM 743 C C . PHE A 1 95 ? -4.435 0.740 20.731 1.00 62.31 95 PHE A C 1
ATOM 745 O O . PHE A 1 95 ? -4.936 0.414 21.801 1.00 62.31 95 PHE A O 1
ATOM 752 N N . LYS A 1 96 ? -3.136 1.061 20.639 1.00 55.19 96 LYS A N 1
ATOM 753 C CA . LYS A 1 96 ? -2.204 1.050 21.784 1.00 55.19 96 LYS A CA 1
ATOM 754 C C . LYS A 1 96 ? -2.320 2.259 22.717 1.00 55.19 96 LYS A C 1
ATOM 756 O O . LYS A 1 96 ? -1.713 2.234 23.778 1.00 55.19 96 LYS A O 1
ATOM 761 N N . SER A 1 97 ? -3.098 3.284 22.370 1.00 46.09 97 SER A N 1
ATOM 762 C CA . SER A 1 97 ? -3.348 4.447 23.244 1.00 46.09 97 SER A CA 1
ATOM 763 C C . SER A 1 97 ? -4.635 4.331 24.072 1.00 46.09 97 SER A C 1
ATOM 765 O O . SER A 1 97 ? -5.227 5.344 24.434 1.00 46.09 97 SER A O 1
ATOM 767 N N . ALA A 1 98 ? -5.077 3.109 24.368 1.00 46.91 98 ALA A N 1
ATOM 768 C CA . ALA A 1 98 ? -6.147 2.833 25.323 1.00 46.91 98 ALA A CA 1
ATOM 769 C C . ALA A 1 98 ? -5.660 1.801 26.352 1.00 46.91 98 ALA A C 1
ATOM 771 O O . ALA A 1 98 ? -6.108 0.656 26.380 1.00 46.91 98 ALA A O 1
ATOM 772 N N . SER A 1 99 ? -4.661 2.172 27.147 1.00 41.81 99 SER A N 1
ATOM 773 C CA . SER A 1 99 ? -4.237 1.455 28.356 1.00 41.81 99 SER A CA 1
ATOM 774 C C . SER A 1 99 ? -3.673 2.454 29.349 1.00 41.81 99 SER A C 1
ATOM 776 O O . SER A 1 99 ? -2.966 3.378 28.887 1.00 41.81 99 SER A O 1
#

pLDDT: mean 73.71, std 12.95, range [38.09, 88.19]

Radius of gyration: 14.16 Å; Cα contacts (8 Å, |Δi|>4): 133; chains: 1; bounding box: 40×23×49 Å

Nearest PDB structures (foldseek):
  4hei-assembly1_A  TM=6.933E-01  e=8.883E-04  Vibrio cholerae O1 biovar El Tor str. N16961
  4v8h-assembly2_CX  TM=7.073E-01  e=1.600E-03  Escherichia coli K-12
  6h4n-assembly1_x  TM=6.922E-01  e=1.708E-03  Escherichia coli BW25113
  8t8c-assembly1_2y  TM=5.498E-01  e=1.976E-04  Escherichia coli K-12
  2ywq-assembly3_C  TM=7.037E-01  e=5.187E-03  Thermus thermophilus HB8

Mean predicted aligned error: 8.6 Å

Secondary structure (DSSP, 8-state):
-----EEEEESPPSSTTHHHHHHHHHHHHHTS-TTEEEEEEEEEETTEEEEEEEEEETTS-EEEEEEEE--TT--HHHHHHHHHHHHHHHHHHHHTT--

Foldseek 3Di:
DDDQLEAEEEDDDPDPLVVVLVVLVVVVCVLAPVQKGKYWYWDQDPVGIKIKIFIAGPVRDGQFIDIDHPDVPPRSVVVSVVRSVSSVVSVCVVPV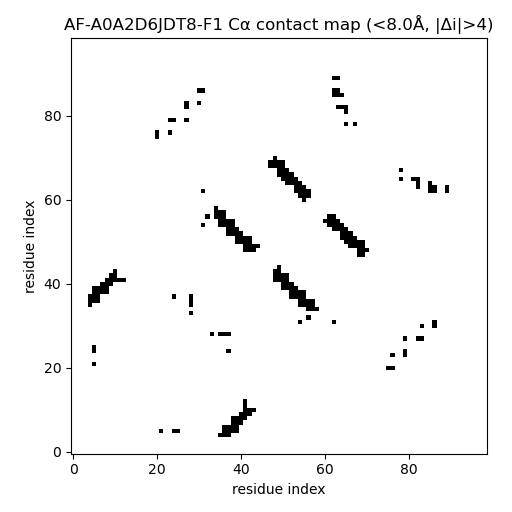PPD

Solvent-accessible surface area (backbone atoms only — not comparable to full-atom values): 5840 Å² total; per-residue (Å²): 133,83,74,76,46,66,43,80,46,65,66,81,71,96,56,90,62,62,70,64,46,53,56,54,53,52,52,51,45,73,69,40,60,92,59,39,32,38,40,37,35,35,45,80,51,98,92,43,45,31,42,31,42,36,36,31,31,77,87,71,46,81,54,34,71,50,75,45,70,56,49,99,81,61,50,68,63,59,58,50,52,53,42,49,52,39,39,51,51,44,54,51,55,72,60,60,80,76,122